Protein AF-A0AAD5ABA8-F1 (afdb_monomer_lite)

pLDDT: mean 89.04, std 14.85, range [37.47, 98.62]

Radius of gyration: 17.17 Å; chains: 1; bounding box: 40×39×42 Å

Sequence (103 aa):
MDRCPYAANDLKQWKAAAELESPEDKQSMCDQVFQGGEEEYALLEVLKFLMLVKAVEFHSKMQEQQEVPIFCWLLFARDTSENPKTFFSNHLSQVGFSGGLEQ

Foldseek 3Di:
DDPDPPPVPVVVLVVVLVPDDDPVVNVVSCCVQPPPDPSVVVVLVVVLVVVLVVLQVQVVCVVVVHDDPPVNVVQLVDPQPVGSVSCCVRPSVCDPPPDHDDD

Organism: Silurus asotus (NCBI:txid30991)

Structure (mmCIF, N/CA/C/O backbone):
data_AF-A0AAD5ABA8-F1
#
_entry.id   AF-A0AAD5ABA8-F1
#
loop_
_atom_site.group_PDB
_atom_site.id
_atom_site.type_symbol
_atom_site.label_atom_id
_atom_site.label_alt_id
_atom_site.label_comp_id
_atom_site.label_asym_id
_atom_site.label_entity_id
_atom_site.label_seq_id
_atom_site.pdbx_PDB_ins_code
_atom_site.Cartn_x
_atom_site.Cartn_y
_atom_site.Cartn_z
_atom_site.occupancy
_atom_site.B_iso_or_equiv
_atom_site.auth_seq_id
_atom_site.auth_comp_id
_atom_site.auth_asym_id
_atom_site.auth_atom_id
_atom_site.pdbx_PDB_model_num
ATOM 1 N N . MET A 1 1 ? 8.168 24.615 5.402 1.00 37.47 1 MET A N 1
ATOM 2 C CA . MET A 1 1 ? 7.510 23.300 5.279 1.00 37.47 1 MET A CA 1
ATOM 3 C C . MET A 1 1 ? 6.586 23.177 6.468 1.00 37.47 1 MET A C 1
ATOM 5 O O . MET A 1 1 ? 7.041 22.827 7.552 1.00 37.47 1 MET A O 1
ATOM 9 N N . ASP A 1 2 ? 5.339 23.598 6.291 1.00 41.25 2 ASP A N 1
ATOM 10 C CA . ASP A 1 2 ? 4.336 23.511 7.346 1.00 41.25 2 ASP A CA 1
ATOM 11 C C . ASP A 1 2 ? 3.960 22.046 7.565 1.00 41.25 2 ASP A C 1
ATOM 13 O O . ASP A 1 2 ? 3.789 21.279 6.616 1.00 41.25 2 ASP A O 1
ATOM 17 N N . ARG A 1 3 ? 3.915 21.638 8.835 1.00 49.09 3 ARG A N 1
ATOM 18 C CA . ARG A 1 3 ? 3.478 20.299 9.235 1.00 49.09 3 A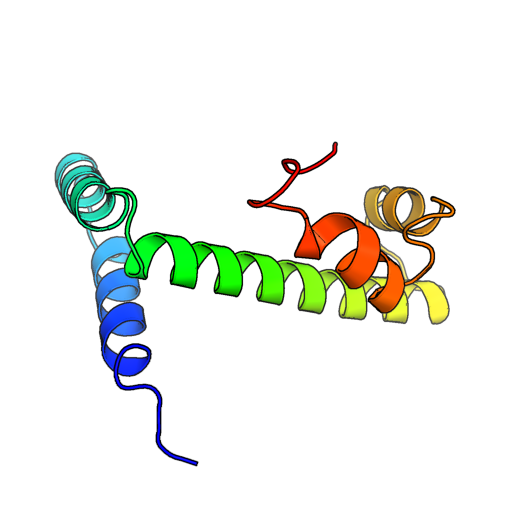RG A CA 1
ATOM 19 C C . ARG A 1 3 ? 2.025 20.118 8.805 1.00 49.09 3 ARG A C 1
ATOM 21 O O . ARG A 1 3 ? 1.194 20.959 9.132 1.00 49.09 3 ARG A O 1
ATOM 28 N N . CYS A 1 4 ? 1.730 19.015 8.118 1.00 45.16 4 CYS A N 1
ATOM 29 C CA . CYS A 1 4 ? 0.357 18.613 7.835 1.00 45.16 4 CYS A CA 1
ATOM 30 C C . CYS A 1 4 ? -0.383 18.438 9.180 1.00 45.16 4 CYS A C 1
ATOM 32 O O . CYS A 1 4 ? 0.053 17.612 9.988 1.00 45.16 4 CYS A O 1
ATOM 34 N N . PRO A 1 5 ? -1.438 19.223 9.468 1.00 49.53 5 PRO A N 1
ATOM 35 C CA . PRO A 1 5 ? -2.083 19.253 10.784 1.00 49.53 5 PRO A CA 1
ATOM 36 C C . PRO A 1 5 ? -2.762 17.928 11.172 1.00 49.53 5 PRO A C 1
ATOM 38 O O . PRO A 1 5 ? -3.006 17.708 12.355 1.00 49.53 5 PRO A O 1
ATOM 41 N N . TYR A 1 6 ? -2.993 17.031 10.212 1.00 48.69 6 TYR A N 1
ATOM 42 C CA . TYR A 1 6 ? -3.620 15.723 10.426 1.00 48.69 6 TYR A CA 1
ATOM 43 C C . TYR A 1 6 ? -2.667 14.687 11.058 1.00 48.69 6 TYR A C 1
ATOM 45 O O . TYR A 1 6 ? -3.030 13.967 11.982 1.00 48.69 6 TYR A O 1
ATOM 53 N N . ALA A 1 7 ? -1.375 14.717 10.711 1.00 49.53 7 ALA A N 1
ATOM 54 C CA . ALA A 1 7 ? -0.433 13.646 11.063 1.00 49.53 7 ALA A CA 1
ATOM 55 C C . ALA A 1 7 ? -0.193 13.434 12.575 1.00 49.53 7 ALA A C 1
ATOM 57 O O . ALA A 1 7 ? 0.221 12.354 12.994 1.00 49.53 7 ALA A O 1
ATOM 58 N N . ALA A 1 8 ? -0.395 14.455 13.414 1.00 49.16 8 ALA A N 1
ATOM 59 C CA . ALA A 1 8 ? -0.123 14.358 14.853 1.00 49.16 8 ALA A CA 1
ATOM 60 C C . ALA A 1 8 ? -1.297 13.789 15.668 1.00 49.16 8 ALA A C 1
ATOM 62 O O . ALA A 1 8 ? -1.087 13.360 16.809 1.00 49.16 8 ALA A O 1
ATOM 63 N N . ASN A 1 9 ? -2.511 13.817 15.112 1.00 54.12 9 ASN A N 1
ATOM 64 C CA . ASN A 1 9 ? -3.719 13.354 15.790 1.00 54.12 9 ASN A CA 1
ATOM 65 C C . ASN A 1 9 ? -3.982 11.872 15.485 1.00 54.12 9 ASN A C 1
ATOM 67 O O . ASN A 1 9 ? -4.216 11.093 16.411 1.00 54.12 9 ASN A O 1
ATOM 71 N N . ASP A 1 10 ? -3.780 11.469 14.230 1.00 59.09 10 ASP A N 1
ATOM 72 C CA . ASP A 1 10 ? -4.088 10.121 13.742 1.00 59.09 10 ASP A CA 1
ATOM 73 C C . ASP A 1 10 ? -3.215 9.054 14.433 1.00 59.09 10 ASP A C 1
ATOM 75 O O . ASP A 1 10 ? -3.712 8.064 14.966 1.00 59.09 10 ASP A O 1
ATOM 79 N N . LEU A 1 11 ? -1.903 9.290 14.566 1.00 61.84 11 LEU A N 1
ATOM 80 C CA . LEU A 1 11 ? -0.981 8.377 15.269 1.00 61.84 11 LEU A CA 1
ATOM 81 C C . LEU A 1 11 ? -1.375 8.115 16.735 1.00 61.84 11 LEU A C 1
ATOM 83 O O . LEU A 1 11 ? 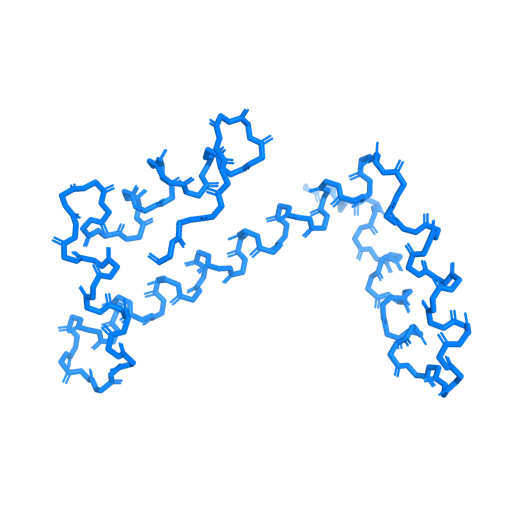-1.135 7.023 17.257 1.00 61.84 11 LEU A O 1
ATOM 87 N N . LYS A 1 12 ? -1.976 9.102 17.414 1.00 66.19 12 LYS A N 1
ATOM 88 C CA . LYS A 1 12 ? -2.455 8.938 18.796 1.00 66.19 12 LYS A CA 1
ATOM 89 C C . LYS A 1 12 ? -3.736 8.110 18.848 1.00 66.19 12 LYS A C 1
ATOM 91 O O . LYS A 1 12 ? -3.873 7.296 19.756 1.00 66.19 12 LYS A O 1
ATOM 96 N N . GLN A 1 13 ? -4.632 8.286 17.879 1.00 73.56 13 GLN A N 1
ATOM 97 C CA . GLN A 1 13 ? -5.875 7.520 17.779 1.00 73.56 13 GLN A CA 1
ATOM 98 C C . GLN A 1 13 ? -5.610 6.047 17.458 1.00 73.56 13 GLN A C 1
ATOM 100 O O . GLN A 1 13 ? -6.176 5.181 18.114 1.00 73.56 13 GLN A O 1
ATOM 105 N N . TRP A 1 14 ? -4.688 5.745 16.541 1.00 76.88 14 TRP A N 1
ATOM 106 C CA . TRP A 1 14 ? -4.320 4.361 16.218 1.00 76.88 14 TRP A CA 1
ATOM 107 C C . TRP A 1 14 ? -3.643 3.639 17.385 1.00 76.88 14 TRP A C 1
ATOM 109 O O . TRP A 1 14 ? -3.916 2.466 17.637 1.00 76.88 14 TRP A O 1
ATOM 119 N N . LYS A 1 15 ? -2.796 4.345 18.144 1.00 83.06 15 LYS A N 1
ATOM 120 C CA . LYS A 1 15 ? -2.221 3.794 19.375 1.00 83.06 15 LYS A CA 1
ATOM 121 C C . LYS A 1 15 ? -3.305 3.509 20.420 1.00 83.06 15 LYS A C 1
ATOM 123 O O . LYS A 1 15 ? -3.294 2.434 21.007 1.00 83.06 15 LYS A O 1
ATOM 128 N N . ALA A 1 16 ? -4.255 4.428 20.599 1.00 83.56 16 ALA A N 1
ATOM 129 C CA . ALA A 1 16 ? -5.391 4.220 21.494 1.00 83.56 16 ALA A CA 1
ATOM 130 C C . ALA A 1 16 ? -6.262 3.031 21.048 1.00 83.56 16 ALA A C 1
ATOM 132 O O . ALA A 1 16 ? -6.616 2.198 21.875 1.00 83.56 16 ALA A O 1
ATOM 133 N N . ALA A 1 17 ? -6.528 2.889 19.746 1.00 82.19 17 ALA A N 1
ATOM 134 C CA . ALA A 1 17 ? -7.278 1.761 19.192 1.00 82.19 17 ALA A CA 1
ATOM 135 C C . ALA A 1 17 ? -6.586 0.410 19.449 1.00 82.19 17 ALA A C 1
ATOM 137 O O . ALA A 1 17 ? -7.243 -0.588 19.748 1.00 82.19 17 ALA A O 1
ATOM 138 N N . ALA A 1 18 ? -5.252 0.373 19.367 1.00 85.88 18 ALA A N 1
ATOM 139 C CA . ALA A 1 18 ? -4.469 -0.826 19.654 1.00 85.88 18 ALA A CA 1
ATOM 140 C C . ALA A 1 18 ? -4.492 -1.220 21.144 1.00 85.88 18 ALA A C 1
ATOM 142 O O . ALA A 1 18 ? -4.371 -2.405 21.454 1.00 85.88 18 ALA A O 1
ATOM 143 N N . GLU A 1 19 ? -4.655 -0.247 22.045 1.00 89.06 19 GLU A N 1
ATOM 144 C CA . GLU A 1 19 ? -4.715 -0.443 23.501 1.00 89.06 19 GLU A CA 1
ATOM 145 C C . GLU A 1 19 ? -6.109 -0.863 24.006 1.00 89.06 19 GLU A C 1
ATOM 147 O O . GLU A 1 19 ? -6.229 -1.312 25.144 1.00 89.06 19 GLU A O 1
ATOM 152 N N . LEU A 1 20 ? -7.158 -0.772 23.180 1.00 90.75 20 LEU A N 1
ATOM 153 C CA . LEU A 1 20 ? -8.484 -1.286 23.530 1.00 90.75 20 LEU A CA 1
ATOM 154 C C . LEU A 1 20 ? -8.463 -2.816 23.697 1.00 90.75 20 LEU A C 1
ATOM 156 O O . LEU A 1 20 ? -7.814 -3.538 22.935 1.00 90.75 20 LEU A O 1
ATOM 160 N N . GLU A 1 21 ? -9.225 -3.333 24.659 1.00 89.50 21 GLU A N 1
ATOM 161 C CA . GLU A 1 21 ? -9.357 -4.781 24.884 1.00 89.50 21 GLU A CA 1
ATOM 162 C C . GLU A 1 21 ? -10.635 -5.356 24.258 1.00 89.50 21 GLU A C 1
ATOM 164 O O . GLU A 1 21 ? -10.608 -6.467 23.724 1.00 89.50 21 GLU A O 1
ATOM 169 N N . SER A 1 22 ? -11.733 -4.592 24.264 1.00 94.81 22 SER A N 1
ATOM 170 C CA . SER A 1 22 ? -13.023 -5.021 23.717 1.00 94.81 22 SER A CA 1
ATOM 171 C C . SER A 1 22 ? -13.010 -5.026 22.179 1.00 94.81 22 SER A C 1
ATOM 173 O O . SER A 1 22 ? -12.644 -4.022 21.556 1.00 94.81 22 SER A O 1
ATOM 175 N N . PRO A 1 23 ? -13.433 -6.134 21.540 1.00 92.75 23 PRO A N 1
ATOM 176 C CA . PRO A 1 23 ? -13.687 -6.172 20.103 1.00 92.75 23 PRO A CA 1
ATOM 177 C C . PRO A 1 23 ? -14.735 -5.149 19.651 1.00 92.75 23 PRO A C 1
ATOM 179 O O . PRO A 1 23 ? -14.594 -4.573 18.575 1.00 92.75 23 PRO A O 1
ATOM 182 N N . GLU A 1 24 ? -15.759 -4.899 20.467 1.00 95.12 24 GLU A N 1
ATOM 183 C CA . GLU A 1 24 ? -16.831 -3.944 20.178 1.00 95.12 24 GLU A CA 1
ATOM 184 C C . GLU A 1 24 ? -16.304 -2.505 20.130 1.00 95.12 24 GLU A C 1
ATOM 186 O O . GLU A 1 24 ? -16.617 -1.767 19.195 1.00 95.12 24 GLU A O 1
ATOM 191 N N . ASP A 1 25 ? -15.447 -2.125 21.082 1.00 91.69 25 ASP A N 1
ATOM 192 C CA . ASP A 1 25 ? -14.830 -0.795 21.092 1.00 91.69 25 ASP A CA 1
ATOM 193 C C . ASP A 1 25 ? -13.896 -0.604 19.885 1.00 91.69 25 ASP A C 1
ATOM 195 O O . ASP A 1 25 ? -13.904 0.453 19.249 1.00 91.69 25 ASP A O 1
ATOM 199 N N . LYS A 1 26 ? -13.135 -1.644 19.510 1.00 90.81 26 LYS A N 1
ATOM 200 C CA . LYS A 1 26 ? -12.298 -1.625 18.295 1.00 90.81 26 LYS A CA 1
ATOM 201 C C . LYS A 1 26 ? -13.133 -1.471 17.034 1.00 90.81 26 LYS A C 1
ATOM 203 O O . LYS A 1 26 ? -12.772 -0.676 16.170 1.00 90.81 26 LYS A O 1
ATOM 208 N N . GLN A 1 27 ? -14.240 -2.205 16.937 1.00 91.94 27 GLN A N 1
ATOM 209 C CA . GLN A 1 27 ? -15.146 -2.106 15.799 1.00 91.94 27 GLN A CA 1
ATOM 210 C C . GLN A 1 27 ? -15.738 -0.699 15.697 1.00 91.94 27 GLN A C 1
ATOM 212 O O . GLN A 1 27 ? -15.673 -0.102 14.631 1.00 91.94 27 GLN A O 1
ATOM 217 N N . SER A 1 28 ? -16.212 -0.131 16.810 1.00 91.94 28 SER A N 1
ATOM 218 C CA . SER A 1 28 ? -16.754 1.233 16.855 1.00 91.94 28 SER A CA 1
ATOM 219 C C . SER A 1 28 ? -15.739 2.287 16.402 1.00 91.94 28 SER A C 1
ATOM 221 O O . SER A 1 28 ? -16.095 3.222 15.686 1.00 91.94 28 SER A O 1
ATOM 223 N N . MET A 1 29 ? -14.461 2.134 16.770 1.00 88.81 29 MET A N 1
ATOM 224 C CA . MET A 1 29 ? -13.398 3.008 16.264 1.00 88.81 29 MET A CA 1
ATOM 225 C C . MET A 1 29 ? -13.160 2.827 14.762 1.00 88.81 29 MET A C 1
ATOM 227 O O . MET A 1 29 ? -13.057 3.819 14.044 1.00 88.81 29 MET A O 1
ATOM 231 N N . CYS A 1 30 ? -13.097 1.587 14.270 1.00 90.25 30 CYS A N 1
ATOM 232 C CA . CYS A 1 30 ? -12.970 1.323 12.837 1.00 90.25 30 CYS A CA 1
ATOM 233 C C . CYS A 1 30 ? -14.145 1.924 12.053 1.00 90.25 30 CYS A C 1
ATOM 235 O O . CYS A 1 30 ? -13.925 2.609 11.059 1.00 90.25 30 CYS A O 1
ATOM 237 N N . ASP A 1 31 ? -15.376 1.746 12.530 1.00 92.56 31 ASP A N 1
ATOM 238 C CA . ASP A 1 31 ? -16.585 2.265 11.886 1.00 92.56 31 ASP A CA 1
ATOM 239 C C . ASP A 1 31 ? -16.597 3.799 11.808 1.00 92.56 31 ASP A C 1
ATOM 241 O O . ASP A 1 31 ? -17.262 4.361 10.942 1.00 92.56 31 ASP A O 1
ATOM 245 N N . GLN A 1 32 ? -15.882 4.495 12.699 1.00 90.00 32 GLN A N 1
ATOM 246 C CA . GLN A 1 32 ? -15.723 5.953 12.650 1.00 90.00 32 GLN A CA 1
ATOM 247 C C . GLN A 1 32 ? -14.694 6.396 11.605 1.00 90.00 32 GLN A C 1
ATOM 249 O O . GLN A 1 32 ? -14.902 7.413 10.951 1.00 90.00 32 GLN A O 1
ATOM 254 N N . VAL A 1 33 ? -13.609 5.636 11.441 1.00 87.38 33 VAL A N 1
ATOM 255 C CA . VAL A 1 33 ? -12.504 5.968 10.526 1.00 87.38 33 VAL A CA 1
ATOM 256 C C . VAL A 1 33 ? -12.831 5.582 9.078 1.00 87.38 33 VAL A C 1
ATOM 258 O O . VAL A 1 33 ? -12.563 6.344 8.152 1.00 87.38 33 VAL A O 1
ATOM 261 N N . PHE A 1 34 ? -13.429 4.409 8.865 1.00 91.12 34 PHE A N 1
ATOM 262 C CA . PHE A 1 34 ? -13.652 3.818 7.541 1.00 91.12 34 PHE A CA 1
ATOM 263 C C . PHE A 1 34 ? -15.057 4.127 6.997 1.00 91.12 34 PHE A C 1
ATOM 265 O O . PHE A 1 34 ? -15.887 3.236 6.814 1.00 91.12 34 PHE A O 1
ATOM 272 N N . GLN A 1 35 ? -15.339 5.417 6.783 1.00 93.31 35 GLN A N 1
ATOM 273 C CA . GLN A 1 35 ? -16.635 5.916 6.291 1.00 93.31 35 GLN A CA 1
ATOM 274 C C . GLN A 1 35 ? -16.609 6.445 4.845 1.00 93.31 35 GLN A C 1
ATOM 276 O O . GLN A 1 35 ? -17.592 7.027 4.384 1.00 93.31 35 GLN A O 1
ATOM 281 N N . GLY A 1 36 ? -15.511 6.263 4.110 1.00 88.25 36 GLY A N 1
ATOM 282 C CA . GLY A 1 36 ? -15.368 6.707 2.722 1.00 88.25 36 GLY A CA 1
ATOM 283 C C . GLY A 1 36 ? -15.035 8.195 2.567 1.00 88.25 36 GLY A C 1
ATOM 284 O O . GLY A 1 36 ? -15.659 8.884 1.759 1.00 88.25 36 GLY A O 1
ATOM 285 N N . GLY A 1 37 ? -14.048 8.699 3.315 1.00 90.31 37 GLY A N 1
ATOM 286 C CA . GLY A 1 37 ? -13.637 10.111 3.317 1.00 90.31 37 GLY A CA 1
ATOM 287 C C . GLY A 1 37 ? -12.124 10.334 3.220 1.00 90.31 37 GLY A C 1
ATOM 288 O O . GLY A 1 37 ? -11.350 9.393 3.071 1.00 90.31 37 GLY A O 1
ATOM 289 N N . GLU A 1 38 ? -11.694 11.598 3.310 1.00 90.38 38 GLU A N 1
ATOM 290 C CA . GLU A 1 38 ? -10.274 11.981 3.192 1.00 90.38 38 GLU A CA 1
ATOM 291 C C . GLU A 1 38 ? -9.370 11.265 4.202 1.00 90.38 38 GLU A C 1
ATOM 293 O O . GLU A 1 38 ? -8.258 10.888 3.846 1.00 90.38 38 GLU A O 1
ATOM 298 N N . GLU A 1 39 ? -9.847 11.047 5.431 1.00 88.06 39 GLU A N 1
ATOM 299 C CA . GLU A 1 39 ? -9.103 10.334 6.476 1.00 88.06 39 GLU A CA 1
ATOM 300 C C . GLU A 1 39 ? -8.801 8.886 6.064 1.00 88.06 39 GLU A C 1
ATOM 302 O O . GLU A 1 39 ? -7.644 8.465 6.068 1.00 88.06 39 GLU A O 1
ATOM 307 N N . GLU A 1 40 ? -9.817 8.146 5.611 1.00 91.00 40 GLU A N 1
ATOM 308 C CA . GLU A 1 40 ? -9.653 6.786 5.092 1.00 91.00 40 GLU A CA 1
ATOM 309 C C . GLU A 1 40 ? -8.692 6.752 3.897 1.00 91.00 40 GLU A C 1
ATOM 311 O O . GLU A 1 40 ? -7.745 5.963 3.878 1.00 91.00 40 GLU A O 1
ATOM 316 N N . TYR A 1 41 ? -8.873 7.640 2.915 1.00 91.94 41 TYR A N 1
ATOM 317 C CA . TYR A 1 41 ? -7.996 7.678 1.744 1.00 91.94 41 TYR A CA 1
ATOM 318 C C . TYR A 1 41 ? -6.552 8.049 2.102 1.00 91.94 41 TYR A C 1
ATOM 320 O O . TYR A 1 41 ? -5.619 7.468 1.546 1.00 91.94 41 TYR A O 1
ATOM 328 N N . ALA A 1 42 ? -6.340 8.959 3.056 1.00 91.12 42 ALA A N 1
ATOM 329 C CA . ALA A 1 42 ? -5.006 9.303 3.536 1.00 91.12 42 ALA A CA 1
ATOM 330 C C . ALA A 1 42 ? -4.312 8.091 4.178 1.00 91.12 42 ALA A C 1
ATOM 332 O O . ALA A 1 42 ? -3.134 7.844 3.909 1.00 91.12 42 ALA A O 1
ATOM 333 N N . LEU A 1 43 ? -5.041 7.295 4.966 1.00 91.12 43 LEU A N 1
ATOM 334 C CA . LEU A 1 43 ? -4.523 6.057 5.555 1.00 91.12 43 LEU A CA 1
ATOM 335 C C . LEU A 1 43 ? -4.147 5.025 4.482 1.00 91.12 43 LEU A C 1
ATOM 337 O O . LEU A 1 43 ? -3.092 4.392 4.577 1.00 91.12 43 LEU A O 1
ATOM 341 N N . LEU A 1 44 ? -4.960 4.891 3.432 1.00 94.12 44 LEU A N 1
ATOM 342 C CA . LEU A 1 44 ? -4.669 4.003 2.303 1.00 94.12 44 LEU A CA 1
ATOM 343 C C . LEU A 1 44 ? -3.432 4.460 1.510 1.00 94.12 44 LEU A C 1
ATOM 345 O O . LEU A 1 44 ? -2.606 3.626 1.137 1.00 94.12 44 LEU A O 1
ATOM 349 N N . GLU A 1 45 ? -3.239 5.765 1.304 1.00 95.56 45 GLU A N 1
ATOM 350 C CA . GLU A 1 45 ? -2.021 6.297 0.674 1.00 95.56 45 GLU A CA 1
ATOM 351 C C . GLU A 1 45 ? -0.772 6.090 1.543 1.00 95.56 45 GLU A C 1
ATOM 353 O O . GLU A 1 45 ? 0.294 5.743 1.026 1.00 95.56 45 GLU A O 1
ATOM 358 N N . VAL A 1 46 ? -0.891 6.208 2.871 1.00 95.12 46 VAL A N 1
ATOM 359 C CA . VAL A 1 46 ? 0.196 5.843 3.796 1.00 95.12 46 VAL A CA 1
ATOM 360 C C . VAL A 1 46 ? 0.531 4.357 3.671 1.00 95.12 46 VAL A C 1
ATOM 362 O O . VAL A 1 46 ? 1.709 4.003 3.583 1.00 95.12 46 VAL A O 1
ATOM 365 N N . LEU A 1 47 ? -0.474 3.480 3.600 1.00 95.50 47 LEU A N 1
ATOM 366 C CA . LEU A 1 47 ? -0.255 2.045 3.417 1.00 95.50 47 LEU A CA 1
ATOM 367 C C . LEU A 1 47 ? 0.453 1.746 2.087 1.00 95.50 47 LEU A C 1
ATOM 369 O O . LEU A 1 47 ? 1.441 1.009 2.077 1.00 95.50 47 LEU A O 1
ATOM 373 N N . LYS A 1 48 ? 0.025 2.374 0.985 1.00 97.38 48 LYS A N 1
ATOM 374 C CA . LYS A 1 48 ? 0.706 2.291 -0.318 1.00 97.38 48 LYS A CA 1
ATOM 375 C C . LYS A 1 48 ? 2.161 2.744 -0.206 1.00 97.38 48 LYS A C 1
ATOM 377 O O . LYS A 1 48 ? 3.066 2.055 -0.671 1.00 97.38 48 LYS A O 1
ATOM 382 N N . PHE A 1 49 ? 2.428 3.855 0.471 1.00 97.38 49 PHE A N 1
ATOM 383 C CA . PHE A 1 49 ? 3.799 4.316 0.668 1.00 97.38 49 PHE A CA 1
ATOM 384 C C . PHE A 1 49 ? 4.650 3.310 1.462 1.00 97.38 49 PHE A C 1
ATOM 386 O O . PHE A 1 49 ? 5.784 3.024 1.077 1.00 97.38 49 PHE A O 1
ATOM 393 N N . LEU A 1 50 ? 4.103 2.702 2.519 1.00 97.88 50 LEU A N 1
ATOM 394 C CA . LEU A 1 50 ? 4.792 1.657 3.286 1.00 97.88 50 LEU A CA 1
ATOM 395 C C . LEU A 1 50 ? 5.081 0.408 2.441 1.00 97.88 50 LEU A C 1
ATOM 397 O O . LEU A 1 50 ? 6.176 -0.154 2.534 1.00 97.88 50 LEU A O 1
ATOM 401 N N . MET A 1 51 ? 4.149 0.001 1.574 1.00 98.19 51 MET A N 1
ATOM 402 C CA . MET A 1 51 ? 4.379 -1.079 0.609 1.00 98.19 51 MET A CA 1
ATOM 403 C C . MET A 1 51 ? 5.536 -0.745 -0.337 1.00 98.19 51 MET A C 1
ATOM 405 O O . MET A 1 51 ? 6.396 -1.593 -0.574 1.00 98.19 51 MET A O 1
ATOM 409 N N . LEU A 1 52 ? 5.604 0.494 -0.836 1.00 98.50 52 LEU A N 1
ATOM 410 C CA . LEU A 1 52 ? 6.701 0.945 -1.692 1.00 98.50 52 LEU A CA 1
ATOM 411 C C . LEU A 1 52 ? 8.049 0.924 -0.962 1.00 98.50 52 LEU A C 1
ATOM 413 O O . LEU A 1 52 ? 9.034 0.458 -1.530 1.00 98.50 52 LEU A O 1
ATOM 417 N N . VAL A 1 53 ? 8.103 1.371 0.297 1.00 98.50 53 VAL A N 1
ATOM 418 C CA . VAL A 1 53 ? 9.325 1.294 1.119 1.00 98.50 53 VAL A CA 1
ATOM 419 C C . VAL A 1 53 ? 9.813 -0.152 1.218 1.00 98.50 53 VAL A C 1
ATOM 421 O O . VAL A 1 53 ? 10.990 -0.421 0.981 1.00 98.50 53 VAL A O 1
ATOM 424 N N . LYS A 1 54 ? 8.911 -1.106 1.479 1.00 98.38 54 LYS A N 1
ATOM 425 C CA . LYS A 1 54 ? 9.267 -2.531 1.508 1.00 98.38 54 LYS A CA 1
ATOM 426 C C . LYS A 1 54 ? 9.689 -3.072 0.151 1.00 98.38 54 LYS A C 1
ATOM 428 O O . LYS A 1 54 ? 10.654 -3.828 0.089 1.00 98.38 54 LYS A O 1
ATOM 433 N N . ALA A 1 55 ? 9.043 -2.650 -0.930 1.00 98.31 55 ALA A N 1
ATOM 434 C CA . ALA A 1 55 ? 9.460 -3.005 -2.281 1.00 98.31 55 ALA A CA 1
ATOM 435 C C . ALA A 1 55 ? 10.895 -2.526 -2.573 1.00 98.31 55 ALA A C 1
ATOM 437 O O . ALA A 1 55 ? 11.690 -3.284 -3.123 1.00 98.31 55 ALA A O 1
ATOM 438 N N . VAL A 1 56 ? 11.259 -1.309 -2.148 1.00 98.62 56 VAL A N 1
ATOM 439 C CA . VAL A 1 56 ? 12.633 -0.785 -2.257 1.00 98.62 56 VAL A CA 1
ATOM 440 C C . VAL A 1 56 ? 13.613 -1.609 -1.422 1.00 98.62 56 VAL A C 1
ATOM 442 O O . VAL A 1 56 ? 14.640 -2.031 -1.947 1.00 98.62 56 VAL A O 1
ATOM 445 N N . GLU A 1 57 ? 13.298 -1.878 -0.150 1.00 98.50 57 GLU A N 1
ATOM 446 C CA . GLU A 1 57 ? 14.149 -2.692 0.730 1.00 98.50 57 GLU A CA 1
ATOM 447 C C . GLU A 1 57 ? 14.412 -4.089 0.146 1.00 98.50 57 GLU A C 1
ATOM 449 O O . GLU A 1 57 ? 15.559 -4.538 0.100 1.00 98.50 57 GLU A O 1
ATOM 454 N N . PHE A 1 58 ? 13.363 -4.783 -0.309 1.00 98.50 58 PHE A N 1
ATOM 455 C CA . PHE A 1 58 ? 13.495 -6.124 -0.876 1.00 98.50 58 PHE A CA 1
ATOM 456 C C . PHE A 1 58 ? 14.243 -6.114 -2.202 1.00 98.50 58 PHE A C 1
ATOM 458 O O . PHE A 1 58 ? 15.116 -6.955 -2.397 1.00 98.50 58 PHE A O 1
ATOM 465 N N . HIS A 1 59 ? 13.969 -5.146 -3.077 1.00 98.44 59 HIS A N 1
ATOM 466 C CA . HIS A 1 59 ? 14.702 -5.030 -4.329 1.00 98.44 59 HIS A CA 1
ATOM 467 C C . HIS A 1 59 ? 16.199 -4.802 -4.083 1.00 98.44 59 HIS A C 1
ATOM 469 O O . HIS A 1 59 ? 17.018 -5.459 -4.715 1.00 98.44 59 HIS A O 1
ATOM 475 N N . SER A 1 60 ? 16.584 -3.941 -3.133 1.00 98.38 60 SER A N 1
ATOM 476 C CA . SER A 1 60 ? 17.999 -3.758 -2.770 1.00 98.38 60 SER A CA 1
ATOM 477 C C . SER A 1 60 ? 18.644 -5.059 -2.283 1.00 98.38 60 SER A C 1
ATOM 479 O O . SER A 1 60 ? 19.716 -5.423 -2.758 1.00 98.38 60 SER A O 1
ATOM 481 N N . LYS A 1 61 ? 17.961 -5.818 -1.418 1.00 98.50 61 LYS A N 1
ATOM 482 C CA . LYS A 1 61 ? 18.436 -7.138 -0.968 1.00 98.50 61 LYS A CA 1
ATOM 483 C C . LYS A 1 61 ? 18.611 -8.129 -2.119 1.00 98.50 61 LYS A C 1
ATOM 485 O O . LYS A 1 61 ? 19.598 -8.859 -2.136 1.00 98.50 61 LYS A O 1
ATOM 490 N N . MET A 1 62 ? 17.700 -8.127 -3.093 1.00 97.69 62 MET A N 1
ATOM 491 C CA . MET A 1 62 ? 17.815 -8.959 -4.296 1.00 97.69 62 MET A CA 1
ATOM 492 C C . MET A 1 62 ? 19.049 -8.595 -5.125 1.00 97.69 62 MET A C 1
ATOM 494 O O . MET A 1 62 ? 19.762 -9.493 -5.569 1.00 97.69 62 MET A O 1
ATOM 498 N N . GLN A 1 63 ? 19.337 -7.298 -5.301 1.00 97.31 63 GLN A N 1
ATOM 499 C CA . GLN A 1 63 ? 20.538 -6.836 -6.013 1.00 97.31 63 GLN A CA 1
ATOM 500 C C . GLN A 1 63 ? 21.831 -7.253 -5.295 1.00 97.31 63 GLN A C 1
ATOM 502 O O . GLN A 1 63 ? 22.837 -7.550 -5.936 1.00 97.31 63 GLN A O 1
ATOM 507 N N . GLU A 1 64 ? 21.787 -7.332 -3.967 1.00 97.88 64 GLU A N 1
ATOM 508 C CA . GLU A 1 64 ? 22.877 -7.826 -3.122 1.00 97.88 64 GLU A CA 1
ATOM 509 C C . GLU A 1 64 ? 22.913 -9.361 -2.997 1.00 97.88 64 GLU A C 1
ATOM 511 O O . GLU A 1 64 ? 23.721 -9.889 -2.235 1.00 97.88 64 GLU A O 1
ATOM 516 N N . GLN A 1 65 ? 22.062 -10.086 -3.738 1.00 96.00 65 GLN A N 1
ATOM 517 C CA . GLN A 1 65 ? 21.948 -11.554 -3.710 1.00 96.00 65 GLN A CA 1
ATOM 518 C C . GLN A 1 65 ? 21.659 -12.114 -2.306 1.00 96.00 65 GLN A C 1
ATOM 520 O O . GLN A 1 65 ? 22.034 -13.240 -1.979 1.00 96.00 65 GLN A O 1
ATOM 525 N N . GLN A 1 66 ? 20.991 -11.325 -1.464 1.00 97.88 66 GLN A N 1
ATOM 526 C CA . GLN A 1 66 ? 20.524 -11.772 -0.159 1.00 97.88 66 GLN A CA 1
ATOM 527 C C . G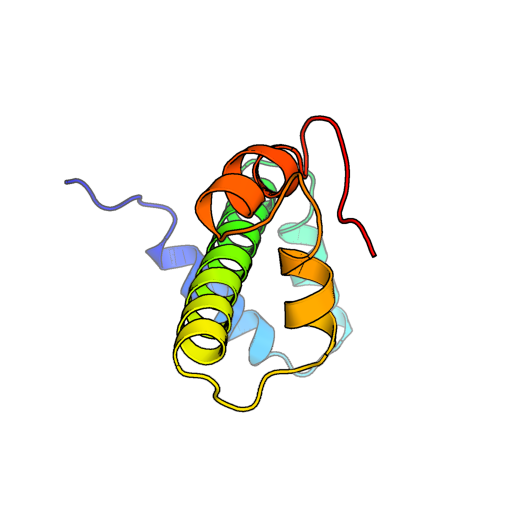LN A 1 66 ? 19.221 -12.570 -0.285 1.00 97.88 66 GLN A C 1
ATOM 529 O O . GLN A 1 66 ? 18.447 -12.404 -1.229 1.00 97.88 66 GLN A O 1
ATOM 534 N N . GLU A 1 67 ? 18.946 -13.390 0.727 1.00 97.12 67 GLU A N 1
ATOM 535 C CA . GLU A 1 67 ? 17.675 -14.103 0.856 1.00 97.12 67 GLU A CA 1
ATOM 536 C C . GLU A 1 67 ? 16.496 -13.129 1.000 1.00 97.12 67 GLU A C 1
ATOM 538 O O . GLU A 1 67 ? 16.480 -12.241 1.863 1.00 97.12 67 GLU A O 1
ATOM 543 N N . VAL A 1 68 ? 15.476 -13.330 0.166 1.00 97.56 68 VAL A N 1
ATOM 544 C CA . VAL A 1 68 ? 14.199 -12.610 0.207 1.00 97.56 68 VAL A CA 1
ATOM 545 C C . VAL A 1 68 ? 13.046 -13.593 -0.001 1.00 97.56 68 VAL A C 1
ATOM 547 O O . VAL A 1 68 ? 13.231 -14.635 -0.633 1.00 97.56 68 VAL A O 1
ATOM 550 N N . PRO A 1 69 ? 11.833 -13.282 0.486 1.00 97.50 69 PRO A N 1
ATOM 551 C CA . PRO A 1 69 ? 10.657 -14.092 0.190 1.00 97.50 69 PRO A CA 1
ATOM 552 C C . PRO A 1 69 ? 10.443 -14.295 -1.317 1.00 97.50 69 PRO A C 1
ATOM 554 O O . PRO A 1 69 ? 10.650 -13.380 -2.114 1.00 97.50 69 PRO A O 1
ATOM 557 N N . ILE A 1 70 ? 9.950 -15.474 -1.713 1.00 96.62 70 ILE A N 1
ATOM 558 C CA . ILE A 1 70 ? 9.801 -15.839 -3.133 1.00 96.62 70 ILE A CA 1
ATOM 559 C C . ILE A 1 70 ? 8.927 -14.866 -3.932 1.00 96.62 70 ILE A C 1
ATOM 561 O O . ILE A 1 70 ? 9.200 -14.603 -5.101 1.00 96.62 70 ILE A O 1
ATOM 565 N N . PHE A 1 71 ? 7.911 -14.278 -3.295 1.00 96.75 71 PHE A N 1
ATOM 566 C CA . PHE A 1 71 ? 7.032 -13.322 -3.962 1.00 96.75 71 PHE A CA 1
ATOM 567 C C . PHE A 1 71 ? 7.788 -12.076 -4.439 1.00 96.75 71 PHE A C 1
ATOM 569 O O . PHE A 1 71 ? 7.354 -11.459 -5.401 1.00 96.75 71 PHE A O 1
ATOM 576 N N . CYS A 1 72 ? 8.919 -11.705 -3.824 1.00 97.31 72 CYS A N 1
ATOM 577 C CA . CYS A 1 72 ? 9.718 -10.567 -4.278 1.00 97.31 72 CYS A CA 1
ATOM 578 C C . CYS A 1 72 ? 10.298 -10.829 -5.673 1.00 97.31 72 CYS A C 1
ATOM 580 O O . CYS A 1 72 ? 10.239 -9.957 -6.535 1.00 97.31 72 CYS A O 1
ATOM 582 N N . TRP A 1 73 ? 10.777 -12.051 -5.926 1.00 96.19 73 TRP A N 1
ATOM 583 C CA . TRP A 1 73 ? 11.239 -12.457 -7.254 1.00 96.19 73 TRP A CA 1
ATOM 584 C C . TRP A 1 73 ? 10.106 -12.430 -8.273 1.00 96.19 73 TRP A C 1
ATOM 586 O O . TRP A 1 73 ? 10.290 -11.896 -9.359 1.00 96.19 73 TRP A O 1
ATOM 596 N N . LEU A 1 74 ? 8.924 -12.937 -7.911 1.00 97.50 74 LEU A N 1
ATOM 597 C CA . LEU A 1 74 ? 7.754 -12.908 -8.795 1.00 97.50 74 LEU A CA 1
ATOM 598 C C . LEU A 1 74 ? 7.296 -11.474 -9.087 1.00 97.50 74 LEU A C 1
ATOM 600 O O . LEU A 1 74 ? 7.004 -11.145 -10.233 1.00 97.50 74 LEU A O 1
ATOM 604 N N . LEU A 1 75 ? 7.291 -10.611 -8.069 1.00 97.81 75 LEU A N 1
ATOM 605 C CA . LEU A 1 75 ? 6.907 -9.210 -8.185 1.00 97.81 75 LEU A CA 1
ATOM 606 C C . LEU A 1 75 ? 7.790 -8.481 -9.203 1.00 97.81 75 LEU A C 1
ATOM 608 O O . LEU A 1 75 ? 7.263 -7.809 -10.086 1.00 97.81 75 LEU A O 1
ATOM 612 N N . PHE A 1 76 ? 9.112 -8.635 -9.102 1.00 98.00 76 PHE A N 1
ATOM 613 C CA . PHE A 1 76 ? 10.074 -7.936 -9.961 1.00 98.00 76 PHE A CA 1
ATOM 614 C C . PHE A 1 76 ? 10.434 -8.691 -11.251 1.00 98.00 76 PHE A C 1
ATOM 616 O O . PHE A 1 76 ? 11.150 -8.150 -12.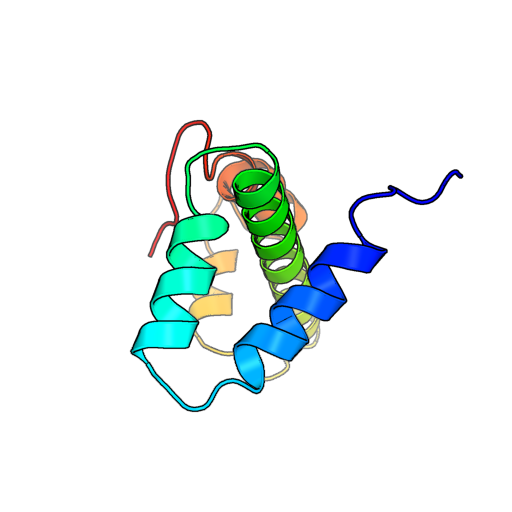083 1.00 98.00 76 PHE A O 1
ATOM 623 N N . ALA A 1 77 ? 9.920 -9.906 -11.468 1.00 96.88 77 ALA A N 1
ATOM 624 C CA . ALA A 1 77 ? 10.070 -10.623 -12.739 1.00 96.88 77 ALA A CA 1
ATOM 625 C C . ALA A 1 77 ? 9.071 -10.170 -13.821 1.00 96.88 77 ALA A C 1
ATOM 627 O O . ALA A 1 77 ? 9.165 -10.616 -14.961 1.00 96.88 77 ALA A O 1
ATOM 628 N N . ARG A 1 78 ? 8.092 -9.325 -13.474 1.00 97.56 78 ARG A N 1
ATOM 629 C CA . ARG A 1 78 ? 7.090 -8.805 -14.415 1.00 97.56 78 ARG A CA 1
ATOM 630 C C . ARG A 1 78 ? 7.651 -7.618 -15.192 1.00 97.56 78 ARG A C 1
ATOM 632 O O . ARG A 1 78 ? 8.132 -6.669 -14.574 1.00 97.56 78 ARG A O 1
ATOM 639 N N . ASP A 1 79 ? 7.439 -7.604 -16.506 1.00 97.44 79 ASP A N 1
ATOM 640 C CA . ASP A 1 79 ? 7.862 -6.520 -17.411 1.00 97.44 79 ASP A CA 1
ATOM 641 C C . ASP A 1 79 ? 7.365 -5.128 -16.965 1.00 97.44 79 ASP A C 1
ATOM 643 O O . ASP A 1 79 ? 8.005 -4.104 -17.193 1.00 97.44 79 ASP A O 1
ATOM 647 N N . THR A 1 80 ? 6.207 -5.063 -16.302 1.00 97.62 80 THR A N 1
ATOM 648 C CA . THR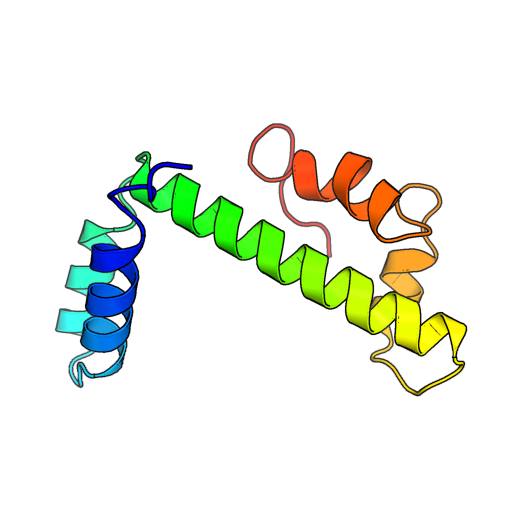 A 1 80 ? 5.600 -3.806 -15.840 1.00 97.62 80 THR A CA 1
ATOM 649 C C . THR A 1 80 ? 6.066 -3.369 -14.451 1.00 97.62 80 THR A C 1
ATOM 651 O O . THR A 1 80 ? 5.719 -2.268 -14.017 1.00 97.62 80 THR A O 1
ATOM 654 N N . SER A 1 81 ? 6.863 -4.174 -13.747 1.00 98.19 81 SER A N 1
ATOM 655 C CA . SER A 1 81 ? 7.335 -3.859 -12.398 1.00 98.19 81 SER A CA 1
ATOM 656 C C . SER A 1 81 ? 8.730 -4.390 -12.093 1.00 98.19 81 SER A C 1
ATOM 658 O O . SER A 1 81 ? 8.972 -4.805 -10.969 1.00 98.19 81 SER A O 1
ATOM 660 N N . GLU A 1 82 ? 9.652 -4.340 -13.051 1.00 97.88 82 GLU A N 1
ATOM 661 C CA . GLU A 1 82 ? 11.031 -4.843 -12.917 1.00 97.88 82 GLU A CA 1
ATOM 662 C C . GLU A 1 82 ? 11.825 -4.208 -11.762 1.00 97.88 82 GLU A C 1
ATOM 664 O O . GLU A 1 82 ? 12.770 -4.786 -11.237 1.00 97.88 82 GLU A O 1
ATOM 669 N N . ASN A 1 83 ? 11.451 -2.995 -11.350 1.00 98.31 83 ASN A N 1
ATOM 670 C CA . ASN A 1 83 ? 12.070 -2.267 -10.245 1.00 98.31 83 ASN A CA 1
ATOM 671 C C . ASN A 1 83 ? 11.026 -1.461 -9.440 1.00 98.31 83 ASN A C 1
ATOM 673 O O . ASN A 1 83 ? 9.898 -1.253 -9.910 1.00 98.31 83 ASN A O 1
ATOM 677 N N . PRO A 1 84 ? 11.375 -0.945 -8.241 1.00 98.50 84 PRO A N 1
ATOM 678 C CA . PRO A 1 84 ? 10.429 -0.231 -7.382 1.00 98.50 84 PRO A CA 1
ATOM 679 C C . PRO A 1 84 ? 9.780 0.993 -8.039 1.00 98.50 84 PRO A C 1
ATOM 681 O O . PRO A 1 84 ? 8.622 1.298 -7.758 1.00 98.50 84 PRO A O 1
ATOM 684 N N . LYS A 1 85 ? 10.488 1.680 -8.948 1.00 98.38 85 LYS A N 1
ATOM 685 C CA . LYS A 1 85 ? 9.938 2.832 -9.676 1.00 98.38 85 LYS A CA 1
ATOM 686 C C . LYS A 1 85 ? 8.817 2.394 -10.617 1.00 98.38 85 LYS A C 1
ATOM 688 O O . LYS A 1 85 ? 7.747 2.993 -10.581 1.00 98.38 85 LYS A O 1
ATOM 693 N N . THR A 1 86 ? 9.046 1.357 -11.423 1.00 98.38 86 THR A N 1
ATOM 694 C CA . THR A 1 86 ? 8.025 0.804 -12.331 1.00 98.38 86 THR A CA 1
ATOM 695 C C . THR A 1 86 ? 6.873 0.147 -11.575 1.00 98.38 86 THR A C 1
ATOM 697 O O . THR A 1 86 ? 5.719 0.333 -11.944 1.00 98.38 86 THR A O 1
ATOM 700 N N . PHE A 1 87 ? 7.157 -0.528 -10.454 1.00 98.38 87 PHE A N 1
ATOM 701 C CA . PHE A 1 87 ? 6.124 -1.049 -9.558 1.00 98.38 87 PHE A CA 1
ATOM 702 C C . PHE A 1 87 ? 5.195 0.068 -9.063 1.00 98.38 87 PHE A C 1
ATOM 704 O O . PHE A 1 87 ? 3.972 -0.060 -9.138 1.00 98.38 87 PHE A O 1
ATOM 711 N N . PHE A 1 88 ? 5.763 1.192 -8.616 1.00 98.06 88 PHE A N 1
ATOM 712 C CA . PHE A 1 88 ? 4.974 2.342 -8.195 1.00 98.06 88 PHE A CA 1
ATOM 713 C C . PHE A 1 88 ? 4.167 2.944 -9.347 1.00 98.06 88 PHE A C 1
ATOM 715 O O . PHE A 1 88 ? 2.952 3.097 -9.228 1.00 98.06 88 PHE A O 1
ATOM 722 N N . SER A 1 89 ? 4.824 3.292 -10.458 1.00 97.50 89 SER A N 1
ATOM 723 C CA . SER A 1 89 ? 4.172 4.037 -11.536 1.00 97.50 89 SER A CA 1
ATOM 724 C C . SER A 1 89 ? 3.075 3.237 -12.223 1.00 97.50 89 SER A C 1
ATOM 726 O O . SER A 1 89 ? 2.060 3.825 -12.580 1.00 97.50 89 SER A O 1
ATOM 728 N N . ASN A 1 90 ? 3.253 1.923 -12.371 1.00 97.25 90 ASN A N 1
ATOM 729 C CA . ASN A 1 90 ? 2.375 1.100 -13.199 1.00 97.25 90 ASN A CA 1
ATOM 730 C C . ASN A 1 90 ? 1.327 0.332 -12.388 1.00 97.25 90 ASN A C 1
ATOM 732 O O . ASN A 1 90 ? 0.257 0.059 -12.919 1.00 97.25 90 ASN A O 1
ATOM 736 N N . HIS A 1 91 ? 1.609 0.009 -11.120 1.00 96.94 91 HIS A N 1
ATOM 737 C CA . HIS A 1 91 ? 0.699 -0.782 -10.287 1.00 96.94 91 HIS A CA 1
ATOM 738 C C . HIS A 1 91 ? 0.218 0.013 -9.080 1.00 96.94 91 HIS A C 1
ATOM 740 O O . HIS A 1 91 ? -0.966 0.317 -8.969 1.00 96.94 91 HIS A O 1
ATOM 746 N N . LEU A 1 92 ? 1.122 0.407 -8.178 1.00 97.38 92 LEU A N 1
ATOM 747 C CA . LEU A 1 92 ? 0.706 0.966 -6.890 1.00 97.38 92 LEU A CA 1
ATOM 748 C C . LEU A 1 92 ? -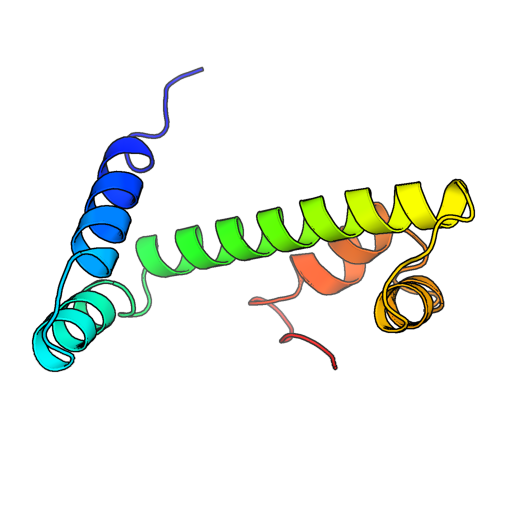0.038 2.300 -7.032 1.00 97.38 92 LEU A C 1
ATOM 750 O O . LEU A 1 92 ? -0.995 2.543 -6.306 1.00 97.38 92 LEU A O 1
ATOM 754 N N . SER A 1 93 ? 0.349 3.142 -7.994 1.00 95.69 93 SER A N 1
ATOM 755 C CA . SER A 1 93 ? -0.348 4.400 -8.294 1.00 95.69 93 SER A CA 1
ATOM 756 C C . SER A 1 93 ? -1.778 4.194 -8.814 1.00 95.69 93 SER A C 1
ATOM 758 O O . SER A 1 93 ? -2.606 5.088 -8.672 1.00 95.69 93 SER A O 1
ATOM 760 N N . GLN A 1 94 ? -2.071 3.022 -9.387 1.00 96.81 94 GLN A N 1
ATOM 761 C CA . GLN A 1 94 ? -3.374 2.672 -9.957 1.00 96.81 94 GLN A CA 1
ATOM 762 C C . GLN A 1 94 ? -4.337 2.086 -8.916 1.00 96.81 94 GLN A C 1
ATOM 764 O O . GLN A 1 94 ? -5.554 2.108 -9.125 1.00 96.81 94 GLN A O 1
ATOM 769 N N . VAL A 1 95 ? -3.805 1.604 -7.785 1.00 96.88 95 VAL A N 1
ATOM 770 C CA . VAL A 1 95 ? -4.598 1.084 -6.665 1.00 96.88 95 VAL A CA 1
ATOM 771 C C . VAL A 1 95 ? -5.453 2.204 -6.083 1.00 96.88 95 VAL A C 1
ATOM 773 O O . VAL A 1 95 ? -4.923 3.210 -5.599 1.00 96.88 95 VAL A O 1
ATOM 776 N N . GLY A 1 96 ? -6.771 2.001 -6.126 1.00 92.06 96 GLY A N 1
ATOM 777 C CA . GLY A 1 96 ? -7.772 2.975 -5.680 1.00 92.06 96 GLY A CA 1
ATOM 778 C C . GLY A 1 96 ? -8.235 3.951 -6.767 1.00 92.06 96 GLY A C 1
ATOM 779 O O . GLY A 1 96 ? -9.094 4.782 -6.493 1.00 92.06 96 GLY A O 1
ATOM 780 N N . PHE A 1 97 ? -7.709 3.845 -7.994 1.00 91.31 97 PHE A N 1
ATOM 781 C CA . PHE A 1 97 ? -8.136 4.667 -9.131 1.00 91.31 97 PHE A CA 1
ATOM 782 C C . PHE A 1 97 ? -8.739 3.829 -10.263 1.00 91.31 97 PHE A C 1
ATOM 784 O O . PHE A 1 97 ? -9.918 3.965 -10.578 1.00 91.31 97 PHE A O 1
ATOM 791 N N . SER A 1 98 ? -7.938 2.955 -10.872 1.00 91.19 98 SER A N 1
ATOM 792 C CA . SER A 1 98 ? -8.319 2.164 -12.053 1.00 91.19 98 SER A CA 1
ATOM 793 C C . SER A 1 98 ? -8.254 0.652 -11.811 1.00 91.19 98 SER A C 1
ATOM 795 O O . SER A 1 98 ? -8.702 -0.121 -12.657 1.00 91.19 98 SER A O 1
ATOM 797 N N . GLY A 1 99 ? -7.743 0.224 -10.650 1.00 91.31 99 GLY A N 1
ATOM 798 C CA . GLY A 1 99 ? -7.627 -1.180 -10.264 1.00 91.31 99 GLY A CA 1
ATOM 799 C C . GLY A 1 99 ? -7.438 -1.392 -8.758 1.00 91.31 99 GLY A C 1
ATOM 800 O O . GLY A 1 99 ? -7.362 -0.443 -7.972 1.00 91.31 99 GLY A O 1
ATOM 801 N N . GLY A 1 100 ? -7.387 -2.666 -8.364 1.00 94.12 100 GLY A N 1
ATOM 802 C CA . GLY A 1 100 ? -7.091 -3.120 -7.001 1.00 94.12 100 GLY A CA 1
ATOM 803 C C . GLY A 1 100 ? -5.680 -3.700 -6.869 1.00 94.12 100 GLY A C 1
ATOM 804 O O . GLY A 1 100 ? -4.859 -3.566 -7.774 1.00 94.12 100 GLY A O 1
ATOM 805 N N . LEU A 1 101 ? -5.400 -4.357 -5.740 1.00 94.12 101 LEU A N 1
ATOM 806 C CA . LEU A 1 101 ? -4.160 -5.117 -5.567 1.00 94.12 101 LEU A CA 1
ATOM 807 C C . LEU A 1 101 ? -4.210 -6.425 -6.362 1.00 94.12 101 LEU A C 1
ATOM 809 O O . LEU A 1 101 ? -5.202 -7.151 -6.322 1.00 94.12 101 LEU A O 1
ATOM 813 N N . GLU A 1 102 ? -3.119 -6.714 -7.062 1.00 90.81 102 GLU A N 1
ATOM 814 C CA . GLU A 1 102 ? -2.889 -7.984 -7.753 1.00 90.81 102 GLU A CA 1
ATOM 815 C C . GLU A 1 102 ? -2.338 -9.039 -6.774 1.00 90.81 102 GLU A C 1
ATOM 817 O O . GLU A 1 102 ? -1.768 -8.682 -5.738 1.00 90.81 102 GLU A O 1
ATOM 822 N N . GLN A 1 103 ? -2.532 -10.323 -7.102 1.00 87.50 103 GLN A N 1
ATOM 823 C CA . GLN A 1 103 ? -1.997 -11.460 -6.339 1.00 87.50 103 GLN A CA 1
ATOM 824 C C . GLN A 1 103 ? -0.484 -11.619 -6.527 1.00 87.50 103 GLN A C 1
ATOM 826 O O . GLN A 1 103 ? -0.007 -11.417 -7.668 1.00 87.50 103 GLN A O 1
#

Secondary structure (DSSP, 8-state):
-PPPTTHHHHHHHHHHHHH---HHHHHHHHHHH-SSSHHHHHHHHHHHHHHHHHHHHHHHHHHTT----HHHHHHHTSTT-SSHHHHHHHTGGGBTTTB----

InterPro domains:
  IPR023235 FAM105 [PF16218] (12-103)
  IPR023235 FAM105 [PR02055] (10-30)
  IPR023235 FAM105 [PR02055] (33-52)
  IPR023235 FAM105 [PR02055] (68-84)
  IPR023235 FAM105 [PR02055] (90-103)
  IPR023235 FAM105 [PTHR33662] (12-103)